Protein AF-A0A9E2TUN0-F1 (afdb_monomer)

Mean predicted aligned error: 4.69 Å

Structure (mmCIF, N/CA/C/O backbone):
data_AF-A0A9E2TUN0-F1
#
_entry.id   AF-A0A9E2TUN0-F1
#
loop_
_atom_site.group_PDB
_atom_site.id
_atom_site.type_symbol
_atom_site.label_atom_id
_atom_site.label_alt_id
_atom_site.label_comp_id
_atom_site.label_asym_id
_atom_site.label_entity_id
_atom_site.label_seq_id
_atom_site.pdbx_PDB_ins_code
_atom_site.Cartn_x
_atom_site.Cartn_y
_atom_site.Cartn_z
_atom_site.occupancy
_atom_site.B_iso_or_equiv
_atom_site.auth_seq_id
_atom_site.auth_comp_id
_atom_site.auth_asym_id
_atom_site.auth_atom_id
_atom_site.pdbx_PDB_model_num
ATOM 1 N N . PRO A 1 1 ? -12.296 3.099 -11.935 1.00 86.94 1 PRO A N 1
ATOM 2 C CA . PRO A 1 1 ? -10.935 3.633 -11.665 1.0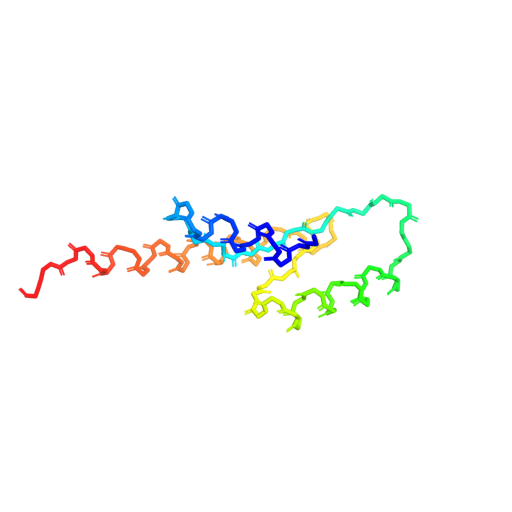0 86.94 1 PRO A CA 1
ATOM 3 C C . PRO A 1 1 ? -10.539 3.202 -10.248 1.00 86.94 1 PRO A C 1
ATOM 5 O O . PRO A 1 1 ? -11.419 2.761 -9.521 1.00 86.94 1 PRO A O 1
ATOM 8 N N . ILE A 1 2 ? -9.276 3.254 -9.832 1.00 93.00 2 ILE A N 1
ATOM 9 C CA . ILE A 1 2 ? -8.919 2.679 -8.521 1.00 93.00 2 ILE A CA 1
ATOM 10 C C . ILE A 1 2 ? -9.627 3.390 -7.350 1.00 93.00 2 ILE A C 1
ATOM 12 O O . ILE A 1 2 ? -10.002 2.760 -6.367 1.00 93.00 2 ILE A O 1
ATOM 16 N N . GLU A 1 3 ? -9.920 4.679 -7.507 1.00 95.31 3 GLU A N 1
ATOM 17 C CA . GLU A 1 3 ? -10.660 5.518 -6.567 1.00 95.31 3 GLU A CA 1
ATOM 18 C C . GLU A 1 3 ? -12.084 4.997 -6.322 1.00 95.31 3 GLU A C 1
ATOM 20 O O . GLU A 1 3 ? -12.559 5.026 -5.187 1.00 95.31 3 GLU A O 1
ATOM 25 N N . SER A 1 4 ? -12.762 4.486 -7.363 1.00 96.44 4 SER A N 1
ATOM 26 C CA . SER A 1 4 ? -14.102 3.901 -7.208 1.00 96.44 4 SER A CA 1
ATOM 27 C C . SER A 1 4 ? -14.065 2.606 -6.407 1.00 96.44 4 SER A C 1
ATOM 29 O O . SER A 1 4 ? -14.975 2.363 -5.619 1.00 96.44 4 SER A O 1
ATOM 31 N N . GLU A 1 5 ? -12.999 1.817 -6.548 1.00 97.00 5 GLU A N 1
ATOM 32 C CA . GLU A 1 5 ? -12.851 0.564 -5.803 1.00 97.00 5 GLU A CA 1
ATOM 33 C C . GLU A 1 5 ? -12.515 0.819 -4.337 1.00 97.00 5 GLU A C 1
ATOM 35 O O . GLU A 1 5 ? -13.108 0.204 -3.454 1.00 97.00 5 GLU A O 1
ATOM 40 N N . VAL A 1 6 ? -11.641 1.791 -4.057 1.00 97.00 6 VAL A N 1
ATOM 41 C CA . VAL A 1 6 ? -11.374 2.234 -2.681 1.00 97.00 6 VAL A CA 1
ATOM 42 C C . VAL A 1 6 ? -12.653 2.763 -2.028 1.00 97.00 6 VAL A C 1
ATOM 44 O O . VAL A 1 6 ? -12.971 2.388 -0.900 1.00 97.00 6 VAL A O 1
ATOM 47 N N . ALA A 1 7 ? -13.430 3.581 -2.745 1.00 96.00 7 ALA A N 1
ATOM 48 C CA . ALA A 1 7 ? -14.708 4.082 -2.250 1.00 96.00 7 ALA A CA 1
ATOM 49 C C . ALA A 1 7 ? -15.716 2.952 -1.977 1.00 96.00 7 ALA A C 1
ATOM 51 O O . ALA A 1 7 ? -16.413 2.996 -0.963 1.00 96.00 7 ALA A O 1
ATOM 52 N N . LEU A 1 8 ? -15.775 1.930 -2.837 1.00 97.75 8 LEU A N 1
ATOM 53 C CA . LEU A 1 8 ? -16.643 0.768 -2.650 1.00 97.75 8 LEU A CA 1
ATOM 54 C C . LEU A 1 8 ? -16.239 -0.056 -1.422 1.00 97.75 8 LEU A C 1
ATOM 56 O O . LEU A 1 8 ? -17.100 -0.389 -0.612 1.00 97.75 8 LEU A O 1
ATOM 60 N N . ILE A 1 9 ? -14.948 -0.355 -1.251 1.00 98.00 9 ILE A N 1
ATOM 61 C CA . ILE A 1 9 ? -14.443 -1.100 -0.085 1.00 98.00 9 ILE A CA 1
ATOM 62 C C . ILE A 1 9 ? -14.785 -0.353 1.213 1.00 98.00 9 ILE A C 1
ATOM 64 O O . ILE A 1 9 ? -15.312 -0.957 2.150 1.00 98.00 9 ILE A O 1
ATOM 68 N N . ASN A 1 10 ? -14.587 0.968 1.228 1.00 95.69 10 ASN A N 1
ATOM 69 C CA . ASN A 1 10 ? -14.957 1.822 2.357 1.00 95.69 10 ASN A CA 1
ATOM 70 C C . ASN A 1 10 ? -16.471 1.811 2.622 1.00 95.69 10 ASN A C 1
ATOM 72 O O . ASN A 1 10 ? -16.899 1.704 3.771 1.00 95.69 10 ASN A O 1
ATOM 76 N N . ALA A 1 11 ? -17.298 1.868 1.574 1.00 97.25 11 ALA A N 1
ATOM 77 C CA . ALA A 1 11 ? -18.755 1.787 1.699 1.00 97.25 11 ALA A CA 1
ATOM 78 C C . ALA A 1 11 ? -19.238 0.428 2.239 1.00 97.25 11 ALA A C 1
ATOM 80 O O . ALA A 1 11 ? -20.297 0.357 2.860 1.00 97.25 11 ALA A O 1
ATOM 81 N N . LEU A 1 12 ? -18.455 -0.639 2.046 1.00 98.00 12 LEU A N 1
ATOM 82 C CA . LEU A 1 12 ? -18.696 -1.968 2.615 1.00 98.00 12 LEU A CA 1
ATOM 83 C C . LEU A 1 12 ? -18.197 -2.111 4.067 1.00 98.00 12 LEU A C 1
ATOM 85 O O . LEU A 1 12 ? -18.305 -3.193 4.643 1.00 98.00 12 LEU A O 1
ATOM 89 N N . GLY A 1 13 ? -17.686 -1.036 4.678 1.00 95.31 13 GLY A N 1
ATOM 90 C CA . GLY A 1 13 ? -17.264 -1.005 6.081 1.00 95.31 13 GLY A CA 1
ATOM 91 C C . GLY A 1 13 ? -15.847 -1.521 6.340 1.00 95.31 13 GLY A C 1
ATOM 92 O O . GLY A 1 13 ? -15.504 -1.777 7.493 1.00 95.31 13 GLY A O 1
ATOM 93 N N . ALA A 1 14 ? -15.027 -1.681 5.299 1.00 95.62 14 ALA A N 1
ATOM 94 C CA . ALA A 1 14 ? -13.613 -2.030 5.424 1.00 95.62 14 ALA A CA 1
ATOM 95 C C . ALA A 1 14 ? -12.714 -0.802 5.192 1.00 95.62 14 ALA A C 1
ATOM 97 O O . ALA A 1 14 ? -13.069 0.089 4.434 1.00 95.62 14 ALA A O 1
ATOM 98 N N . GLU A 1 15 ? -11.537 -0.758 5.822 1.00 94.69 15 GLU A N 1
ATOM 99 C CA . GLU A 1 15 ? -10.532 0.299 5.620 1.00 94.69 15 GLU A CA 1
ATOM 100 C C . GLU A 1 15 ? -9.476 -0.177 4.614 1.00 94.69 15 GLU A C 1
ATOM 102 O O . GLU A 1 15 ? -8.865 -1.234 4.795 1.00 94.69 15 GLU A O 1
ATOM 107 N N . VAL A 1 16 ? -9.228 0.606 3.560 1.00 96.81 16 VAL A N 1
ATOM 108 C CA . VAL A 1 16 ? -8.101 0.355 2.649 1.00 96.81 16 VAL A CA 1
ATOM 109 C C . VAL A 1 16 ? -6.826 0.956 3.239 1.00 96.81 16 VAL A C 1
ATOM 111 O O . VAL A 1 16 ? -6.674 2.172 3.294 1.00 96.81 16 VAL A O 1
ATOM 114 N N . LEU A 1 17 ? -5.892 0.098 3.655 1.00 96.50 17 LEU A N 1
ATOM 115 C CA . LEU A 1 17 ? -4.642 0.520 4.302 1.00 96.50 17 LEU A CA 1
ATOM 116 C C . LEU A 1 17 ? -3.525 0.889 3.315 1.00 96.50 17 LEU A C 1
ATOM 118 O O . LEU A 1 17 ? -2.683 1.726 3.628 1.00 96.50 17 LEU A O 1
ATOM 122 N N . ALA A 1 18 ? -3.484 0.228 2.157 1.00 96.94 18 ALA A N 1
ATOM 123 C CA . ALA A 1 18 ? -2.484 0.425 1.110 1.00 96.94 18 ALA A CA 1
ATOM 124 C C . ALA A 1 18 ? -2.959 -0.199 -0.212 1.00 96.94 18 ALA A C 1
ATOM 126 O O . ALA A 1 18 ? -3.839 -1.062 -0.221 1.00 96.94 18 ALA A O 1
ATOM 127 N N . VAL A 1 19 ? -2.323 0.191 -1.316 1.00 96.56 19 VAL A N 1
ATOM 128 C CA . VAL A 1 19 ? -2.462 -0.440 -2.635 1.00 96.56 19 VAL A CA 1
ATOM 129 C C . VAL A 1 19 ? -1.133 -1.073 -3.030 1.00 96.56 19 VAL A C 1
ATOM 131 O O . VAL A 1 19 ? -0.073 -0.482 -2.851 1.00 96.56 19 VAL A O 1
ATOM 134 N N . THR A 1 20 ? -1.174 -2.268 -3.611 1.00 95.62 20 THR A N 1
ATOM 135 C CA . THR A 1 20 ? 0.014 -2.899 -4.196 1.00 95.62 20 THR A CA 1
ATOM 136 C C . THR A 1 20 ? -0.065 -2.881 -5.711 1.00 95.62 20 THR A C 1
ATOM 138 O O . THR A 1 20 ? -1.091 -3.267 -6.272 1.00 95.62 20 THR A O 1
ATOM 141 N N . LEU A 1 21 ? 1.023 -2.500 -6.373 1.00 94.12 21 LEU A N 1
ATOM 142 C CA . LEU A 1 21 ? 1.132 -2.570 -7.824 1.00 94.12 21 LEU A CA 1
ATOM 143 C C . LEU A 1 21 ? 1.805 -3.872 -8.252 1.00 94.12 21 LEU A C 1
ATOM 145 O O . LEU A 1 21 ? 2.805 -4.296 -7.672 1.00 94.12 21 LEU A O 1
ATOM 149 N N . SER A 1 22 ? 1.232 -4.495 -9.278 1.00 89.81 22 SER A N 1
ATOM 150 C CA . SER A 1 22 ? 1.853 -5.600 -10.004 1.00 89.81 22 SER A CA 1
ATOM 151 C C . SER A 1 22 ? 2.476 -5.065 -11.285 1.00 89.81 22 SER A C 1
ATOM 153 O O . SER A 1 22 ? 1.906 -4.191 -11.933 1.00 89.81 22 SER A O 1
ATOM 155 N N . GLU A 1 23 ? 3.629 -5.607 -11.651 1.00 85.31 23 GLU A N 1
ATOM 156 C CA . GLU A 1 23 ? 4.417 -5.137 -12.787 1.00 85.31 23 GLU A CA 1
ATOM 157 C C . GLU A 1 23 ? 4.355 -6.170 -13.896 1.00 85.31 23 GLU A C 1
ATOM 159 O O . GLU A 1 23 ? 5.084 -7.162 -13.886 1.00 85.31 23 GLU A O 1
ATOM 164 N N . LEU A 1 24 ? 3.441 -5.960 -14.838 1.00 80.69 24 LEU A N 1
ATOM 165 C CA . LEU A 1 24 ? 3.378 -6.754 -16.052 1.00 80.69 24 LEU A CA 1
ATOM 166 C C . LEU A 1 24 ? 3.625 -5.823 -17.234 1.00 80.69 24 LEU A C 1
ATOM 168 O O . LEU A 1 24 ? 2.870 -4.878 -17.432 1.00 80.69 24 LEU A O 1
ATOM 172 N N . GLU A 1 25 ? 4.694 -6.090 -17.985 1.00 82.94 25 GLU A N 1
ATOM 173 C CA . GLU A 1 25 ? 5.035 -5.389 -19.236 1.00 82.94 25 GLU A CA 1
ATOM 174 C C . GLU A 1 25 ? 5.246 -3.863 -19.122 1.00 82.94 25 GLU A C 1
ATOM 176 O O . GLU A 1 25 ? 5.301 -3.179 -20.139 1.00 82.94 25 GLU A O 1
ATOM 181 N N . ALA A 1 26 ? 5.426 -3.327 -17.912 1.00 86.56 26 ALA A N 1
ATOM 182 C CA . ALA A 1 26 ? 5.738 -1.918 -17.682 1.00 86.56 26 ALA A CA 1
ATOM 183 C C . ALA A 1 26 ? 7.242 -1.703 -17.472 1.00 86.56 26 ALA A C 1
ATOM 185 O O . ALA A 1 26 ? 7.937 -2.539 -16.889 1.00 86.56 26 ALA A O 1
ATOM 186 N N . THR A 1 27 ? 7.753 -0.560 -17.920 1.00 92.00 27 THR A N 1
ATOM 187 C CA . THR A 1 27 ? 9.119 -0.141 -17.601 1.00 92.00 27 THR A CA 1
ATOM 188 C C . THR A 1 27 ? 9.209 0.405 -16.177 1.00 92.00 27 THR A C 1
ATOM 190 O O . THR A 1 27 ? 8.240 0.917 -15.616 1.00 92.00 27 THR A O 1
ATOM 193 N N . GLU A 1 28 ? 10.413 0.377 -15.605 1.00 93.25 28 GLU A N 1
ATOM 194 C CA . GLU A 1 28 ? 10.685 0.930 -14.273 1.00 93.25 28 GLU A CA 1
ATOM 195 C C . GLU A 1 28 ? 10.220 2.391 -14.135 1.00 93.25 28 GLU A C 1
ATOM 197 O O . GLU A 1 28 ? 9.622 2.779 -13.135 1.00 93.25 28 GLU A O 1
ATOM 202 N N . THR A 1 29 ? 10.457 3.214 -15.161 1.00 93.31 29 THR A N 1
ATOM 203 C CA . THR A 1 29 ? 10.070 4.631 -15.148 1.00 93.31 29 THR A CA 1
ATOM 204 C C . THR A 1 29 ? 8.555 4.814 -15.159 1.00 93.31 29 THR A C 1
ATOM 206 O O . THR A 1 29 ? 8.044 5.644 -14.410 1.00 93.31 29 THR A O 1
ATOM 209 N N . GLU A 1 30 ? 7.833 4.034 -15.965 1.00 93.88 30 GLU A N 1
ATOM 210 C CA . GLU A 1 30 ? 6.366 4.064 -15.988 1.00 93.88 30 GLU A CA 1
ATOM 211 C C . GLU A 1 30 ? 5.791 3.644 -14.636 1.00 93.88 30 GLU A C 1
ATOM 213 O O . GLU A 1 30 ? 4.872 4.290 -14.136 1.00 93.88 30 GLU A O 1
ATOM 218 N N . MET A 1 31 ? 6.379 2.627 -14.001 1.00 94.19 31 MET A N 1
ATOM 219 C CA . MET A 1 31 ? 5.943 2.161 -12.688 1.00 94.19 31 MET A CA 1
ATOM 220 C C . MET A 1 31 ? 6.180 3.184 -11.582 1.00 94.19 31 MET A C 1
ATOM 222 O O . MET A 1 31 ? 5.292 3.379 -10.756 1.00 94.19 31 MET A O 1
ATOM 226 N N . ILE A 1 32 ? 7.321 3.880 -11.578 1.00 93.94 32 ILE A N 1
ATOM 227 C CA . ILE A 1 32 ? 7.600 4.955 -10.610 1.00 93.94 32 ILE A CA 1
ATOM 228 C C . ILE A 1 32 ? 6.593 6.102 -10.765 1.00 93.94 32 ILE A C 1
ATOM 230 O O . ILE A 1 32 ? 6.055 6.597 -9.770 1.00 93.94 32 ILE A O 1
A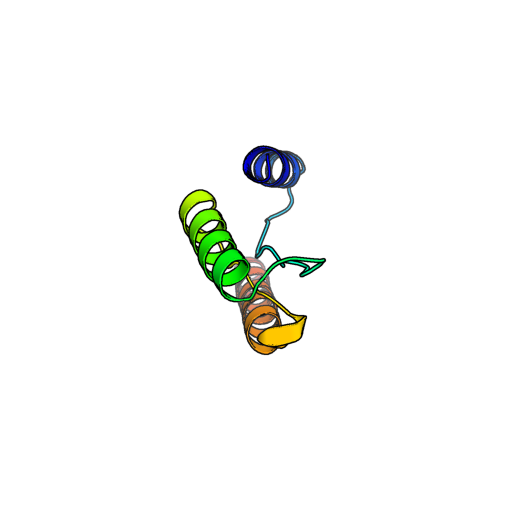TOM 234 N N . VAL A 1 33 ? 6.324 6.528 -12.005 1.00 95.25 33 VAL A N 1
ATOM 235 C CA . VAL A 1 33 ? 5.344 7.589 -12.280 1.00 95.25 33 VAL A CA 1
ATOM 236 C C . VAL A 1 33 ? 3.954 7.142 -11.837 1.00 95.25 33 VAL A C 1
ATOM 238 O O . VAL A 1 33 ? 3.296 7.854 -11.081 1.00 95.25 33 VAL A O 1
ATOM 241 N N . HIS A 1 34 ? 3.539 5.936 -12.222 1.00 94.50 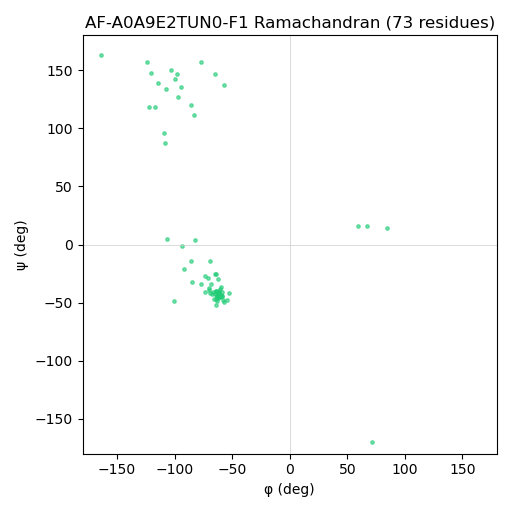34 HIS A N 1
ATOM 242 C CA . HIS A 1 34 ? 2.226 5.405 -11.880 1.00 94.50 34 HIS A CA 1
ATOM 243 C C . HIS A 1 34 ? 2.040 5.230 -10.366 1.00 94.50 34 HIS A C 1
ATOM 245 O O . HIS A 1 34 ? 1.022 5.647 -9.818 1.00 94.50 34 HIS A O 1
ATOM 251 N N . GLN A 1 35 ? 3.039 4.687 -9.664 1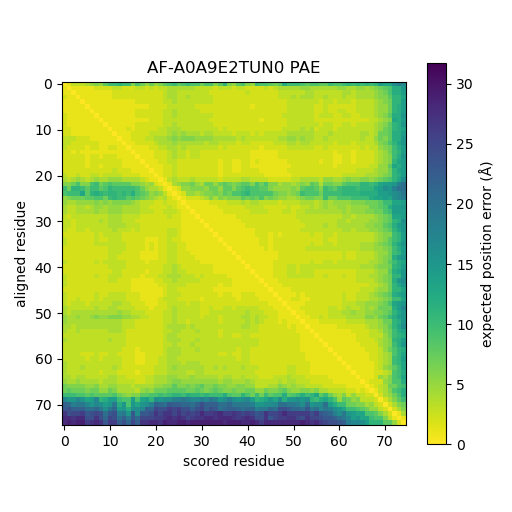.00 94.88 35 GLN A N 1
ATOM 252 C CA . GLN A 1 35 ? 3.042 4.561 -8.204 1.00 94.88 35 GLN A CA 1
ATOM 253 C C . GLN A 1 35 ? 2.811 5.910 -7.526 1.00 94.88 35 GLN A C 1
ATOM 255 O O . GLN A 1 35 ? 1.945 6.021 -6.656 1.00 94.88 35 GLN A O 1
ATOM 260 N N . LYS A 1 36 ? 3.542 6.943 -7.958 1.00 95.81 36 LYS A N 1
ATOM 261 C CA . LYS A 1 36 ? 3.411 8.294 -7.415 1.00 95.81 36 LYS A CA 1
ATOM 262 C C . LYS A 1 36 ? 2.033 8.893 -7.695 1.00 95.81 36 LYS A C 1
ATOM 264 O O . LYS A 1 36 ? 1.408 9.416 -6.778 1.00 95.81 36 LYS A O 1
ATOM 269 N N . GLU A 1 37 ? 1.538 8.785 -8.925 1.00 95.94 37 GLU A N 1
ATOM 270 C CA . GLU A 1 37 ? 0.220 9.310 -9.298 1.00 95.94 37 GLU A CA 1
ATOM 271 C C . GLU A 1 37 ? -0.911 8.677 -8.482 1.00 95.94 37 GLU A C 1
ATOM 273 O O . GLU A 1 37 ? -1.820 9.374 -8.034 1.00 95.94 37 GLU A O 1
ATOM 278 N N . ILE A 1 38 ? -0.872 7.358 -8.282 1.00 96.19 38 ILE A N 1
ATOM 279 C CA . ILE A 1 38 ? -1.899 6.647 -7.515 1.00 96.19 38 ILE A CA 1
ATOM 280 C C . ILE A 1 38 ? -1.802 7.005 -6.028 1.00 96.19 38 ILE A C 1
ATOM 282 O O . ILE A 1 38 ? -2.834 7.219 -5.390 1.00 96.19 38 ILE A O 1
ATOM 286 N N . ALA A 1 39 ? -0.587 7.144 -5.489 1.00 95.94 39 ALA A N 1
ATOM 287 C CA . ALA A 1 39 ? -0.380 7.554 -4.102 1.00 95.94 39 ALA A CA 1
ATOM 288 C C . ALA A 1 39 ? -0.909 8.973 -3.844 1.00 95.94 39 ALA A C 1
ATOM 290 O O . ALA A 1 39 ? -1.612 9.198 -2.860 1.00 95.94 39 ALA A O 1
ATOM 291 N N . GLU A 1 40 ? -0.638 9.916 -4.751 1.00 96.25 40 GLU A N 1
ATOM 292 C CA . GLU A 1 40 ? -1.145 11.291 -4.664 1.00 96.25 40 GLU A CA 1
ATOM 293 C C . GLU A 1 40 ? -2.676 11.351 -4.767 1.00 96.25 40 GLU A C 1
ATOM 295 O O . GLU A 1 40 ? -3.310 12.099 -4.024 1.00 96.25 40 GLU A O 1
ATOM 300 N N . LYS A 1 41 ? -3.282 10.546 -5.649 1.00 95.25 41 LYS A N 1
ATOM 301 C CA . LYS A 1 41 ? -4.743 10.510 -5.835 1.00 95.25 41 LYS A CA 1
ATOM 302 C C . LYS A 1 41 ? -5.485 9.912 -4.644 1.00 95.25 41 LYS A C 1
ATOM 304 O O . LYS A 1 41 ? -6.549 10.408 -4.285 1.00 95.25 41 LYS A O 1
ATOM 309 N N . LEU A 1 42 ? -4.960 8.832 -4.067 1.00 95.69 42 LEU A N 1
ATOM 310 C CA . LEU A 1 42 ? -5.649 8.089 -3.011 1.00 95.69 42 LEU A CA 1
ATOM 311 C C . LEU A 1 42 ? -5.284 8.559 -1.599 1.00 95.69 42 LEU A C 1
ATOM 313 O O . LEU A 1 42 ? -6.037 8.293 -0.665 1.00 95.69 42 LEU A O 1
ATOM 317 N N . GLY A 1 43 ? -4.138 9.225 -1.422 1.00 95.81 43 GLY A N 1
ATOM 318 C CA . GLY A 1 43 ? -3.652 9.647 -0.106 1.00 95.81 43 GLY A CA 1
ATOM 319 C C . GLY A 1 43 ? -3.260 8.486 0.817 1.00 95.81 43 GLY A C 1
ATOM 320 O O . GLY A 1 43 ? -3.122 8.687 2.022 1.00 95.81 43 GLY A O 1
ATOM 321 N N . ILE A 1 44 ? -3.084 7.282 0.267 1.00 95.81 44 ILE A N 1
ATOM 322 C CA . ILE A 1 44 ? -2.656 6.073 0.980 1.00 95.81 44 ILE A CA 1
ATOM 323 C C . ILE A 1 44 ? -1.393 5.493 0.327 1.00 95.81 44 ILE A C 1
ATOM 325 O O . ILE A 1 44 ? -1.150 5.747 -0.856 1.00 95.81 44 ILE A O 1
ATOM 329 N N . PRO A 1 45 ? -0.589 4.707 1.066 1.00 96.44 45 PRO A N 1
ATOM 330 C CA . PRO A 1 45 ? 0.624 4.099 0.531 1.00 96.44 45 PRO A CA 1
ATOM 331 C C . PRO A 1 45 ? 0.356 3.221 -0.696 1.00 96.44 45 PRO A C 1
ATOM 333 O O . PRO A 1 45 ? -0.582 2.419 -0.712 1.00 96.44 45 PRO A O 1
ATOM 336 N N . VAL A 1 46 ? 1.224 3.345 -1.701 1.00 96.31 46 VAL A N 1
ATOM 337 C CA . VAL A 1 46 ? 1.234 2.500 -2.900 1.00 96.31 46 VAL A CA 1
ATOM 338 C C . VAL A 1 46 ? 2.600 1.841 -3.005 1.00 96.31 46 VAL A C 1
ATOM 340 O O . VAL A 1 46 ? 3.609 2.534 -3.109 1.00 96.31 46 VAL A O 1
ATOM 343 N N . ILE A 1 47 ? 2.643 0.513 -2.957 1.00 95.44 47 ILE A N 1
ATOM 344 C CA . ILE A 1 47 ? 3.877 -0.272 -2.795 1.00 95.44 47 ILE A CA 1
ATOM 345 C C . ILE A 1 47 ? 4.051 -1.197 -4.001 1.00 95.44 47 ILE A C 1
ATOM 347 O O . ILE A 1 47 ? 3.057 -1.688 -4.538 1.00 95.44 47 ILE A O 1
ATOM 351 N N . ARG A 1 48 ? 5.293 -1.479 -4.413 1.00 94.75 48 ARG A N 1
ATOM 352 C CA . ARG A 1 48 ? 5.621 -2.482 -5.440 1.00 94.75 48 ARG A CA 1
ATOM 353 C C . ARG A 1 48 ? 6.280 -3.694 -4.773 1.00 94.75 48 ARG A C 1
ATOM 355 O O . ARG A 1 48 ? 7.503 -3.753 -4.678 1.00 94.75 48 ARG A O 1
ATOM 362 N N . PRO A 1 49 ? 5.517 -4.693 -4.286 1.00 93.69 49 PRO A N 1
ATOM 363 C CA . PRO A 1 49 ? 6.052 -5.688 -3.351 1.00 93.69 49 PRO A CA 1
ATOM 364 C C . PRO A 1 49 ? 7.153 -6.582 -3.929 1.00 93.69 49 PRO A C 1
ATOM 366 O O . PRO A 1 49 ? 7.963 -7.114 -3.174 1.00 93.69 49 PRO A O 1
ATOM 369 N N . LEU A 1 50 ? 7.179 -6.766 -5.253 1.00 91.56 50 LEU A N 1
ATOM 370 C CA . LEU A 1 50 ? 8.217 -7.543 -5.932 1.00 91.56 50 LEU A CA 1
ATOM 371 C C . LEU A 1 50 ? 9.562 -6.803 -6.003 1.00 91.56 50 LEU A C 1
ATOM 373 O O . LEU A 1 50 ? 10.598 -7.461 -6.040 1.00 91.56 50 LEU A O 1
ATOM 377 N N . VAL A 1 51 ? 9.546 -5.467 -5.993 1.00 91.94 51 VAL A N 1
ATOM 378 C CA . VAL A 1 51 ? 10.737 -4.609 -6.105 1.00 91.94 51 VAL A CA 1
ATOM 379 C C . VAL A 1 51 ? 11.166 -4.082 -4.735 1.00 91.94 51 VAL A C 1
ATOM 381 O O . VAL A 1 51 ? 12.323 -4.233 -4.347 1.00 91.94 51 VAL A O 1
ATOM 384 N N . ASP A 1 52 ? 10.220 -3.545 -3.964 1.00 90.06 52 ASP A N 1
ATOM 385 C CA . ASP A 1 52 ? 10.457 -2.902 -2.663 1.00 90.06 52 ASP A CA 1
ATOM 386 C C . ASP A 1 52 ? 10.483 -3.911 -1.497 1.00 90.06 52 ASP A C 1
ATOM 388 O O . ASP A 1 52 ? 10.895 -3.605 -0.371 1.00 90.06 52 ASP A O 1
ATOM 392 N N . GLY A 1 53 ? 10.013 -5.137 -1.749 1.00 92.81 53 GLY A N 1
ATOM 393 C CA . GLY A 1 53 ? 9.703 -6.112 -0.713 1.00 92.81 53 GLY A CA 1
ATOM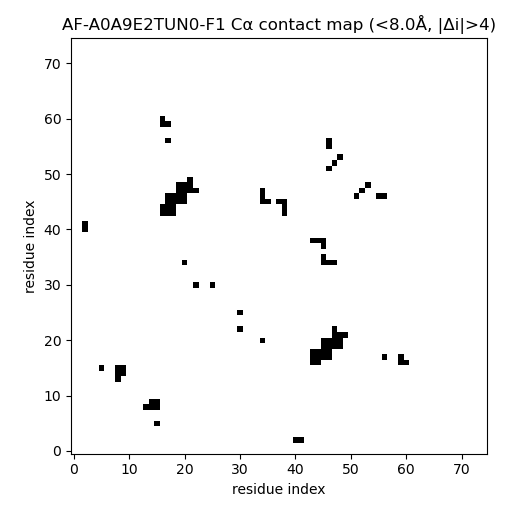 394 C C . GLY A 1 53 ? 8.442 -5.745 0.079 1.00 92.81 53 GLY A C 1
ATOM 395 O O . GLY A 1 53 ? 7.677 -4.848 -0.262 1.00 92.81 53 GLY A O 1
ATOM 396 N N . VAL A 1 54 ? 8.206 -6.464 1.179 1.00 95.25 54 VAL A N 1
ATOM 397 C CA . VAL A 1 54 ? 6.959 -6.353 1.969 1.00 95.25 54 VAL A CA 1
ATOM 398 C C . VAL A 1 54 ? 7.129 -5.619 3.300 1.00 95.25 54 VAL A C 1
ATOM 400 O O . VAL A 1 54 ? 6.199 -5.562 4.098 1.00 95.25 54 VAL A O 1
ATOM 403 N N . LYS A 1 55 ? 8.314 -5.064 3.584 1.00 96.06 55 LYS A N 1
ATOM 404 C CA . LYS A 1 55 ? 8.621 -4.486 4.905 1.00 96.06 55 LYS A CA 1
ATOM 405 C C . LYS A 1 55 ? 7.692 -3.325 5.264 1.00 96.06 55 LYS A C 1
ATOM 407 O O . LYS A 1 55 ? 7.195 -3.274 6.386 1.00 96.06 55 LYS A O 1
ATOM 412 N N . GLU A 1 56 ? 7.460 -2.414 4.324 1.00 94.06 56 GLU A N 1
ATOM 413 C CA . GLU A 1 56 ? 6.556 -1.278 4.523 1.00 94.06 56 GLU A CA 1
ATOM 414 C C . GLU A 1 56 ? 5.115 -1.743 4.758 1.00 94.06 56 GLU A C 1
ATOM 416 O O . GLU A 1 56 ? 4.479 -1.309 5.715 1.00 94.06 56 GLU A O 1
ATOM 421 N N . LEU A 1 57 ? 4.646 -2.713 3.967 1.00 94.50 57 LEU A N 1
ATOM 422 C CA . LEU A 1 57 ? 3.319 -3.303 4.127 1.00 94.50 57 LEU A CA 1
ATOM 423 C C . LEU A 1 57 ? 3.139 -3.923 5.521 1.00 94.50 57 LEU A C 1
ATOM 425 O O . LEU A 1 57 ? 2.129 -3.687 6.182 1.00 94.50 57 LEU A O 1
ATOM 429 N N . THR A 1 58 ? 4.138 -4.666 6.006 1.00 95.75 58 THR A N 1
ATOM 430 C CA . THR A 1 58 ? 4.114 -5.245 7.356 1.00 95.75 58 THR A CA 1
ATOM 431 C C . THR A 1 58 ? 4.038 -4.162 8.432 1.00 95.75 58 THR A C 1
ATOM 433 O O . THR A 1 58 ? 3.258 -4.302 9.371 1.00 95.75 58 THR A O 1
ATOM 4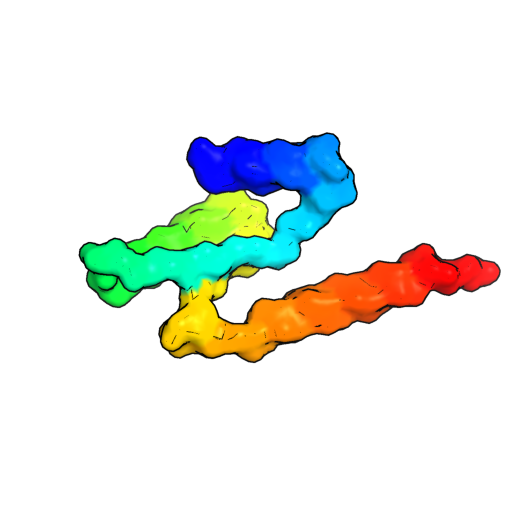36 N N . ASN A 1 59 ? 4.788 -3.062 8.294 1.00 96.31 59 ASN A N 1
ATOM 437 C CA . ASN A 1 59 ? 4.717 -1.945 9.240 1.00 96.31 59 ASN A CA 1
ATOM 438 C C . ASN A 1 59 ? 3.314 -1.321 9.275 1.00 96.31 59 ASN A C 1
ATOM 440 O O . ASN A 1 59 ? 2.775 -1.118 10.361 1.00 96.31 59 ASN A O 1
ATOM 444 N N . ILE A 1 60 ? 2.703 -1.091 8.108 1.00 95.94 60 ILE A N 1
ATOM 445 C CA . ILE A 1 60 ? 1.343 -0.540 7.989 1.00 95.94 60 ILE A CA 1
ATOM 446 C C . ILE A 1 60 ? 0.331 -1.434 8.717 1.00 95.94 60 ILE A C 1
ATOM 448 O O . ILE A 1 60 ? -0.462 -0.948 9.526 1.00 95.94 60 ILE A O 1
ATOM 452 N N . VAL A 1 61 ? 0.385 -2.749 8.485 1.00 94.94 61 VAL A N 1
ATOM 453 C CA . VAL A 1 61 ? -0.517 -3.710 9.140 1.00 94.94 61 VAL A CA 1
ATOM 454 C C . VAL A 1 61 ? -0.287 -3.750 10.652 1.00 94.94 61 VAL A C 1
ATOM 456 O O . VAL A 1 61 ? -1.248 -3.747 11.421 1.00 94.94 61 VAL A O 1
ATOM 459 N N . MET A 1 62 ? 0.969 -3.749 11.106 1.00 96.00 62 MET A N 1
ATOM 460 C CA . MET A 1 62 ? 1.286 -3.735 12.537 1.00 96.00 62 MET A CA 1
ATOM 461 C C . MET A 1 62 ? 0.803 -2.454 13.222 1.00 96.00 62 MET A C 1
ATOM 463 O O . MET A 1 62 ? 0.299 -2.507 14.344 1.00 96.00 62 MET A O 1
ATOM 467 N N . ASP A 1 63 ? 0.941 -1.301 12.573 1.00 95.25 63 ASP A N 1
ATOM 468 C CA . ASP A 1 63 ? 0.481 -0.031 13.127 1.00 95.25 63 ASP A CA 1
ATOM 469 C C . ASP A 1 63 ? -1.048 0.047 13.157 1.00 95.25 63 ASP A C 1
ATOM 471 O O . ASP A 1 63 ? -1.608 0.496 14.160 1.00 95.25 63 ASP A O 1
ATOM 475 N N . TYR A 1 64 ? -1.734 -0.491 12.142 1.00 94.69 64 TYR A N 1
ATOM 476 C CA . TYR A 1 64 ? -3.183 -0.698 12.184 1.00 94.69 64 TYR A CA 1
ATOM 477 C C . TYR A 1 64 ? -3.598 -1.578 13.375 1.00 94.69 64 TYR A C 1
ATOM 479 O O . TYR A 1 64 ? -4.445 -1.173 14.170 1.00 94.69 64 TYR A O 1
ATOM 487 N N . GLN A 1 65 ? -2.955 -2.733 13.574 1.00 93.62 65 GLN A N 1
ATOM 488 C CA . GLN A 1 65 ? -3.258 -3.633 14.696 1.00 93.62 65 GLN A CA 1
ATOM 489 C C . GLN A 1 65 ? -3.071 -2.959 16.061 1.00 93.62 65 GLN A C 1
ATOM 491 O O . GLN A 1 65 ? -3.898 -3.136 16.959 1.00 93.62 65 GLN A O 1
ATOM 496 N N . LYS A 1 66 ? -2.010 -2.157 16.228 1.00 94.12 66 LYS A N 1
ATOM 497 C CA . LYS A 1 66 ? -1.777 -1.384 17.459 1.00 94.12 66 LYS A CA 1
ATOM 498 C C . LYS A 1 66 ? -2.874 -0.344 17.697 1.00 94.12 66 LYS A C 1
ATOM 500 O O . LYS A 1 66 ? -3.267 -0.164 18.847 1.00 94.12 66 LYS A O 1
ATOM 505 N N . ARG A 1 67 ? -3.347 0.349 16.651 1.00 92.12 67 ARG A N 1
ATOM 506 C CA . ARG A 1 67 ? -4.466 1.309 16.749 1.00 92.12 67 ARG A CA 1
ATOM 507 C C . ARG A 1 67 ? -5.759 0.600 17.143 1.00 92.12 67 ARG A C 1
ATOM 509 O O . ARG A 1 67 ? -6.344 0.955 18.161 1.00 92.12 67 ARG A O 1
ATOM 516 N N . ALA A 1 68 ? -6.113 -0.462 16.423 1.00 86.19 68 ALA A N 1
ATOM 517 C CA . ALA A 1 68 ? -7.319 -1.248 16.678 1.00 86.19 68 ALA A CA 1
ATOM 518 C C . ALA A 1 68 ? -7.340 -1.855 18.095 1.00 86.19 68 ALA A C 1
ATOM 520 O O . ALA A 1 68 ? -8.376 -1.888 18.751 1.00 86.19 68 ALA A O 1
ATOM 521 N N . SER A 1 69 ? -6.179 -2.282 18.605 1.00 82.81 69 SER A N 1
ATOM 522 C CA . SER A 1 69 ? -6.050 -2.814 19.972 1.00 82.81 69 SER A CA 1
ATOM 523 C C . SER A 1 69 ? -6.184 -1.734 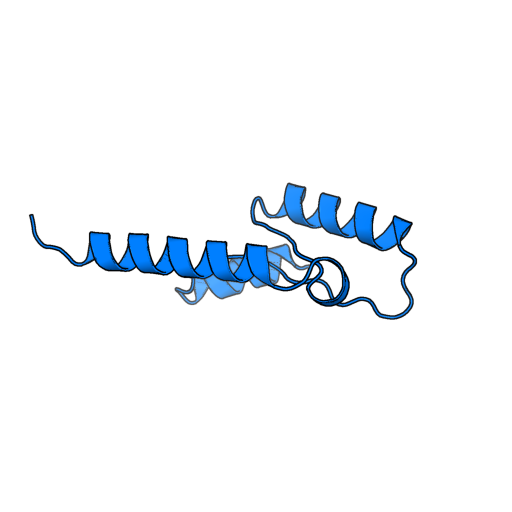21.055 1.00 82.81 69 SER A C 1
ATOM 525 O O . SER A 1 69 ? -6.61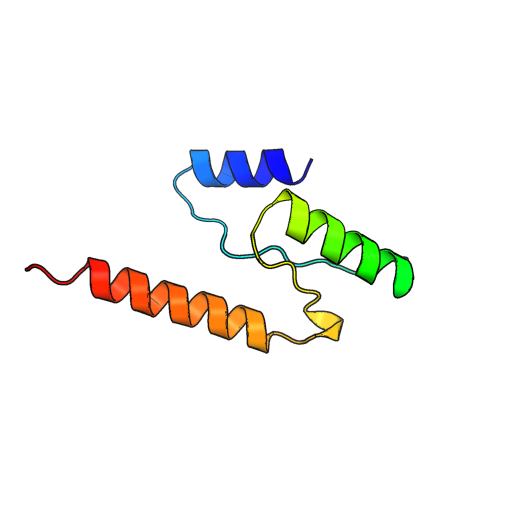7 -2.031 22.164 1.00 82.81 69 SER A O 1
ATOM 527 N N . LYS A 1 70 ? -5.813 -0.478 20.760 1.00 75.19 70 LYS A N 1
ATOM 528 C CA . LYS A 1 70 ? -5.978 0.661 21.683 1.00 75.19 70 LYS A CA 1
ATOM 529 C C . LYS A 1 70 ? -7.419 1.166 21.733 1.00 75.19 70 LYS A C 1
ATOM 531 O O . LYS A 1 70 ? -7.867 1.567 22.798 1.00 75.19 70 LYS A O 1
ATOM 536 N N . GLU A 1 71 ? -8.140 1.114 20.618 1.00 62.94 71 GLU A N 1
ATOM 537 C CA . GLU A 1 71 ? -9.560 1.492 20.538 1.00 62.94 71 GLU A CA 1
ATOM 538 C C . GLU A 1 71 ? -10.491 0.507 21.273 1.00 62.94 71 GLU A C 1
ATOM 540 O O . GLU A 1 71 ? -11.639 0.838 21.553 1.00 62.94 71 GLU A O 1
ATOM 545 N N . GLN A 1 72 ? -9.996 -0.682 21.634 1.00 57.75 72 GLN A N 1
ATOM 546 C CA . GLN A 1 72 ? -10.735 -1.710 22.380 1.00 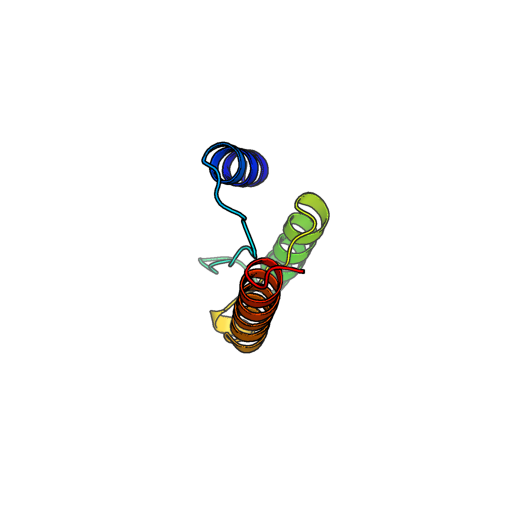57.75 72 GLN A CA 1
ATOM 547 C C . GLN A 1 72 ? -10.534 -1.661 23.908 1.00 57.75 72 GLN A C 1
ATOM 549 O O . GLN A 1 72 ? -11.137 -2.464 24.621 1.00 57.75 72 GLN A O 1
ATOM 554 N N . LEU A 1 73 ? -9.719 -0.741 24.439 1.00 46.38 73 LEU A N 1
ATOM 555 C CA . LEU A 1 73 ? -9.595 -0.529 25.886 1.00 46.38 73 LEU A CA 1
ATOM 556 C C . LEU A 1 73 ? -10.689 0.446 26.362 1.00 46.38 73 LEU A C 1
ATOM 558 O O . LEU A 1 73 ? -10.717 1.581 25.881 1.00 46.38 73 LEU A O 1
ATOM 562 N N . PRO A 1 74 ? -11.586 0.055 27.292 1.00 47.75 74 PRO A N 1
ATOM 563 C CA . PRO A 1 74 ? -12.485 1.014 27.921 1.00 47.75 74 PRO A CA 1
ATOM 564 C C . PRO A 1 74 ? -11.673 2.013 28.759 1.00 47.75 74 PRO A C 1
ATOM 566 O O . PRO A 1 74 ? -10.625 1.661 29.309 1.00 47.75 74 PRO A O 1
ATOM 569 N N . ALA A 1 75 ? -12.168 3.253 28.801 1.00 56.09 75 ALA A N 1
ATOM 570 C CA . ALA A 1 75 ? -11.657 4.342 29.632 1.00 56.09 75 ALA A CA 1
ATOM 571 C C . ALA A 1 75 ? -11.590 3.980 31.124 1.00 56.09 75 ALA A C 1
ATOM 573 O O . ALA A 1 75 ? -12.458 3.199 31.583 1.00 56.09 75 ALA A O 1
#

Foldseek 3Di:
DVVVVQVVCVVVVDHDQEAEDDDDPDDPVRCVVVQVVVCVVPVHHYYHCVPRNCPVVVVSVVVVVVVVVVVPDDD

Nearest PDB structures (foldseek):
  7xrj-assembly1_A  TM=7.845E-01  e=2.025E-01  Tritonibacter scottomollicae
  2obn-assembly1_A  TM=8.423E-01  e=9.748E-01  Trichormus variabilis ATCC 29413
  2obn-assembly1_B  TM=8.345E-01  e=9.748E-01  Trichormus variabilis ATCC 29413

Solvent-accessible surface area (backbone atoms only — not comparable to full-atom values): 4638 Å² total; per-residue (Å²): 107,73,67,58,52,54,52,50,44,43,74,72,75,44,86,84,76,60,47,76,55,83,86,74,98,64,52,74,68,58,48,54,52,49,40,50,54,52,23,69,74,68,75,40,55,54,42,43,47,91,80,74,43,58,65,68,59,52,50,54,54,52,51,50,52,55,50,58,59,56,75,68,55,82,133

Secondary structure (DSSP, 8-state):
-HHHHHHHHHHTT-----EE---SS--HHHHHHHHHHHHHHHSS-EE-HHHH-SHHHHHHHHHHHHHHHHHTS--

Radius of gyration: 14.72 Å; Cα contacts (8 Å, |Δi|>4): 50; chains: 1; bounding box: 30×19×49 Å

pLDDT: mean 91.07, std 10.8, range [46.38, 98.0]

Sequence (75 aa):
PIESEVALINALGAEVLAVTLSELEATETEMIVHQKEIAEKLGIPVIRPLVDGVKELTNIVMDYQKRASKEQLPA